Protein AF-A0A7S2MDX5-F1 (afdb_monomer)

Radius of gyration: 14.78 Å; Cα contacts (8 Å, |Δi|>4): 196; chains: 1; bounding box: 36×31×39 Å

Organism: NCBI:txid327968

Sequence (132 aa):
PPAYTVDDSRHPRSLWRHDVVYESGLRLHVRPADPDDDVRIRHFAKKLEDAGDPASMDKLMRIDFTSGFHLIALDTAKDEFVGAAHFHHGSDSFSLNVLGDPEYRGLGIGDFLTQQVMRAADKEVVHMVKSG

Mean predicted aligned error: 6.06 Å

InterPro domains:
  IPR016181 Acyl-CoA N-acyltransferase [SSF55729] (25-123)

Structure (mmCIF, N/CA/C/O backbone):
data_AF-A0A7S2MDX5-F1
#
_entry.id   AF-A0A7S2MDX5-F1
#
loop_
_atom_site.group_PDB
_atom_site.id
_atom_site.type_symbol
_atom_site.label_atom_id
_atom_site.label_alt_id
_atom_site.label_comp_id
_atom_site.label_asym_id
_atom_site.label_entity_id
_atom_site.label_seq_id
_atom_site.pdbx_PDB_ins_code
_atom_site.Cartn_x
_atom_site.Cartn_y
_atom_site.Cartn_z
_atom_site.occupancy
_atom_site.B_iso_or_equiv
_atom_site.auth_seq_id
_atom_site.auth_comp_id
_atom_site.auth_asym_id
_atom_site.auth_atom_id
_atom_site.pdbx_PDB_model_num
ATOM 1 N N . PRO A 1 1 ? 2.163 -14.600 15.289 1.00 52.12 1 PRO A N 1
ATOM 2 C CA . PRO A 1 1 ? 1.441 -14.659 13.993 1.00 52.12 1 PRO A CA 1
ATOM 3 C C . PRO A 1 1 ? 0.856 -13.282 13.657 1.00 52.12 1 PRO A C 1
ATOM 5 O O . PRO A 1 1 ? 0.458 -12.591 14.594 1.00 52.12 1 PRO A O 1
ATOM 8 N N . PRO A 1 2 ? 0.838 -12.857 12.383 1.00 59.59 2 PRO A N 1
ATOM 9 C CA . PRO A 1 2 ? 0.135 -11.634 12.012 1.00 59.59 2 PRO A CA 1
ATOM 10 C C . PRO A 1 2 ? -1.360 -11.769 12.339 1.00 59.59 2 PRO A C 1
ATOM 12 O O . PRO A 1 2 ? -1.957 -12.812 12.084 1.00 59.59 2 PRO A O 1
ATOM 15 N N . ALA A 1 3 ? -1.945 -10.728 12.935 1.00 83.88 3 ALA A N 1
ATOM 16 C CA . ALA A 1 3 ? -3.329 -10.693 13.428 1.00 83.88 3 ALA A CA 1
ATOM 17 C C . ALA A 1 3 ? -4.353 -10.365 12.320 1.00 83.88 3 ALA A C 1
ATOM 19 O O . ALA A 1 3 ? -5.302 -9.607 12.533 1.00 83.88 3 ALA A O 1
ATOM 20 N N . TYR A 1 4 ? -4.112 -10.872 11.110 1.00 93.38 4 TYR A N 1
ATOM 21 C CA . TYR A 1 4 ? -4.967 -10.650 9.951 1.00 93.38 4 TYR A CA 1
ATOM 22 C C . TYR A 1 4 ? -5.089 -11.906 9.093 1.00 93.38 4 TYR A C 1
ATOM 24 O O . TYR A 1 4 ? -4.240 -12.797 9.109 1.00 93.38 4 TYR A O 1
ATOM 32 N N . THR A 1 5 ? -6.150 -11.931 8.297 1.00 94.62 5 THR A N 1
ATOM 33 C CA . THR A 1 5 ? -6.378 -12.899 7.224 1.00 94.62 5 THR A CA 1
ATOM 34 C C . THR A 1 5 ? -6.379 -12.179 5.881 1.00 94.62 5 THR A C 1
ATOM 36 O O . THR A 1 5 ? -6.626 -10.974 5.818 1.00 94.62 5 THR A O 1
ATOM 39 N N . VAL A 1 6 ? -6.065 -12.911 4.816 1.00 93.56 6 VAL A N 1
ATOM 40 C CA . VAL A 1 6 ? -6.118 -12.406 3.441 1.00 93.56 6 VAL A CA 1
ATOM 41 C C . VAL A 1 6 ? -7.322 -13.050 2.755 1.00 93.56 6 VAL A C 1
ATOM 43 O O . VAL A 1 6 ? -7.382 -14.276 2.658 1.00 93.56 6 VAL A O 1
ATOM 46 N N . ASP A 1 7 ? -8.284 -12.235 2.322 1.00 92.31 7 ASP A N 1
ATOM 47 C CA . ASP A 1 7 ? -9.516 -12.652 1.644 1.00 92.31 7 ASP A CA 1
ATOM 48 C C . ASP A 1 7 ? -9.509 -12.202 0.178 1.00 92.31 7 ASP A C 1
ATOM 50 O O . ASP A 1 7 ? -10.105 -11.202 -0.210 1.00 92.31 7 ASP A O 1
ATOM 54 N N . ASP A 1 8 ? -8.861 -12.986 -0.677 1.00 90.31 8 ASP A N 1
ATOM 55 C CA . ASP A 1 8 ? -8.769 -12.669 -2.105 1.00 90.31 8 ASP A CA 1
ATOM 56 C C . ASP A 1 8 ? -9.991 -13.152 -2.907 1.00 90.31 8 ASP A C 1
ATOM 58 O O . ASP A 1 8 ? -9.946 -13.216 -4.139 1.00 90.31 8 ASP A O 1
ATOM 62 N N . SER A 1 9 ? -11.112 -13.485 -2.251 1.00 88.12 9 SER A N 1
ATOM 63 C CA . SER A 1 9 ? -12.318 -13.993 -2.925 1.00 88.12 9 SER A CA 1
ATOM 64 C C . SER A 1 9 ? -12.886 -13.011 -3.959 1.00 88.12 9 SER A C 1
ATOM 66 O O . SER A 1 9 ? -13.444 -13.433 -4.975 1.00 88.12 9 SER A O 1
ATOM 68 N N . ARG A 1 10 ? -12.680 -11.701 -3.757 1.00 81.94 10 ARG A N 1
ATOM 69 C CA . ARG A 1 10 ? -13.052 -10.637 -4.708 1.00 81.94 10 ARG A CA 1
ATOM 70 C C . ARG A 1 10 ? -12.070 -10.486 -5.870 1.00 81.94 10 ARG A C 1
ATOM 72 O O . ARG A 1 10 ? -12.411 -9.895 -6.898 1.00 81.94 10 ARG A O 1
ATOM 79 N N . HIS A 1 11 ? -10.860 -11.022 -5.732 1.00 83.06 11 HIS A N 1
ATOM 80 C CA . HIS A 1 11 ? -9.765 -10.870 -6.685 1.00 83.06 11 HIS A CA 1
ATOM 81 C C . HIS A 1 11 ? -9.054 -12.200 -6.990 1.00 83.06 11 HIS A C 1
ATOM 83 O O . HIS A 1 11 ? -7.826 -12.235 -7.025 1.00 83.06 11 HIS A O 1
ATOM 89 N N . PRO A 1 12 ? -9.781 -13.284 -7.334 1.00 76.12 12 PRO A N 1
ATOM 90 C CA . PRO A 1 12 ? -9.244 -14.652 -7.345 1.00 76.12 12 PRO A CA 1
ATOM 91 C C . PRO A 1 12 ? -8.150 -14.906 -8.394 1.00 76.12 12 PR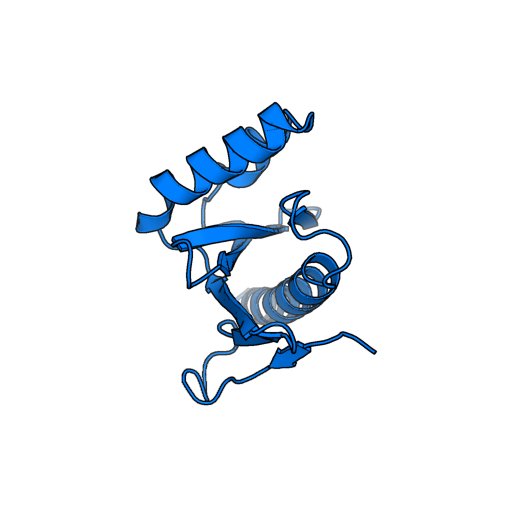O A C 1
ATOM 93 O O . PRO A 1 12 ? -7.558 -15.980 -8.435 1.00 76.12 12 PRO A O 1
ATOM 96 N N . ARG A 1 13 ? -7.904 -13.944 -9.289 1.00 73.88 13 ARG A N 1
ATOM 97 C CA . ARG A 1 13 ? -6.860 -14.004 -10.324 1.00 73.88 13 ARG A CA 1
ATOM 98 C C . ARG A 1 13 ? -5.908 -12.814 -10.280 1.00 73.88 13 ARG A C 1
ATOM 100 O O . ARG A 1 13 ? -5.017 -12.724 -11.122 1.00 73.88 13 ARG A O 1
ATOM 107 N N . SER A 1 14 ? -6.115 -11.875 -9.358 1.00 75.62 14 SER A N 1
ATOM 108 C CA . SER A 1 14 ? -5.209 -10.744 -9.230 1.00 75.62 14 SER A CA 1
ATOM 109 C C . SER A 1 14 ? -3.963 -11.202 -8.499 1.00 75.62 14 SER A C 1
ATOM 111 O O . SER A 1 14 ? -4.038 -11.729 -7.398 1.00 75.62 14 SER A O 1
ATOM 113 N N . LEU A 1 15 ? -2.802 -10.966 -9.098 1.00 75.19 15 LEU A N 1
ATOM 114 C CA . LEU A 1 15 ? -1.524 -11.237 -8.439 1.00 75.19 15 LEU A CA 1
ATOM 115 C C . LEU A 1 15 ? -1.084 -10.091 -7.508 1.00 75.19 15 LEU A C 1
ATOM 117 O O . LEU A 1 15 ? -0.014 -10.191 -6.920 1.00 75.19 15 LEU A O 1
ATOM 121 N N . TRP A 1 16 ? -1.869 -9.008 -7.445 1.00 79.94 16 TRP A N 1
ATOM 122 C CA . TRP A 1 16 ? -1.456 -7.706 -6.907 1.00 79.94 16 TRP A CA 1
ATOM 123 C C . TRP A 1 16 ? -2.518 -7.071 -6.006 1.00 79.94 16 TRP A C 1
ATOM 125 O O . TRP A 1 16 ? -2.275 -6.013 -5.432 1.00 79.94 16 TRP A O 1
ATOM 135 N N . ARG A 1 17 ? -3.727 -7.651 -5.956 1.00 91.44 17 ARG A N 1
ATOM 136 C CA . ARG A 1 17 ? -4.857 -7.093 -5.207 1.00 91.44 17 ARG A CA 1
ATOM 137 C C . ARG A 1 17 ? -5.230 -8.039 -4.090 1.00 91.44 17 ARG A C 1
ATOM 139 O O . ARG A 1 17 ? -5.516 -9.196 -4.385 1.00 91.44 17 ARG A O 1
ATOM 146 N N . HIS A 1 18 ? -5.253 -7.516 -2.872 1.00 94.06 18 HIS A N 1
ATOM 147 C CA . HIS A 1 18 ? -5.535 -8.288 -1.675 1.00 94.06 18 HIS A CA 1
ATOM 148 C C . HIS A 1 18 ? -6.468 -7.540 -0.743 1.00 94.06 18 HIS A C 1
ATOM 150 O O . HIS A 1 18 ? -6.306 -6.336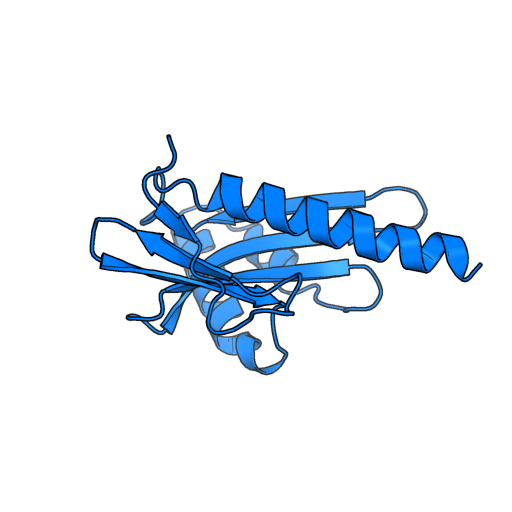 -0.545 1.00 94.06 18 HIS A O 1
ATOM 156 N N . ASP A 1 19 ? -7.383 -8.266 -0.113 1.00 95.69 19 ASP A N 1
ATOM 157 C CA . ASP A 1 19 ? -8.142 -7.735 1.011 1.00 95.69 19 ASP A CA 1
ATOM 158 C C . ASP A 1 19 ? -7.583 -8.296 2.312 1.00 95.69 19 ASP A C 1
ATOM 160 O O . ASP A 1 19 ? -7.592 -9.502 2.548 1.00 95.69 19 ASP A O 1
ATOM 164 N N . VAL A 1 20 ? -7.078 -7.412 3.163 1.00 95.88 20 VAL A N 1
ATOM 165 C CA . VAL A 1 20 ? -6.501 -7.764 4.458 1.00 95.88 20 VAL A CA 1
ATOM 166 C C . VAL A 1 20 ? -7.528 -7.457 5.538 1.00 95.88 20 VAL A C 1
ATOM 168 O O . VAL A 1 20 ? -7.924 -6.305 5.725 1.00 95.88 20 VAL A O 1
ATOM 171 N N . VAL A 1 21 ? -7.967 -8.493 6.247 1.00 96.31 21 VAL A N 1
ATOM 172 C CA . VAL A 1 21 ? -9.017 -8.409 7.265 1.00 96.31 21 VAL A CA 1
ATOM 173 C C . VAL A 1 21 ? -8.423 -8.710 8.633 1.00 96.31 21 VAL A C 1
ATOM 175 O O . VAL A 1 21 ? -7.945 -9.817 8.884 1.00 96.31 21 VAL A O 1
ATOM 178 N N . TYR A 1 22 ? -8.473 -7.723 9.521 1.00 94.88 22 TYR A N 1
ATOM 179 C CA . TYR A 1 22 ? -7.998 -7.822 10.898 1.00 94.88 22 TYR A CA 1
ATOM 180 C C . TYR A 1 22 ? -9.105 -8.294 11.841 1.00 94.88 22 TYR A C 1
ATOM 182 O O . TYR A 1 22 ? -10.283 -8.010 11.622 1.00 94.88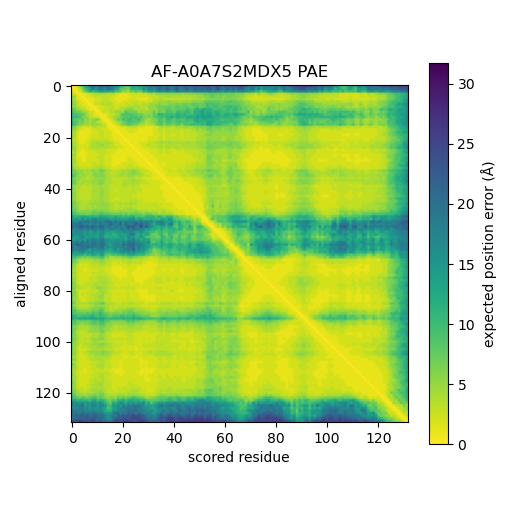 22 TYR A O 1
ATOM 190 N N . GLU A 1 23 ? -8.726 -8.934 12.950 1.00 93.00 23 GLU A N 1
ATOM 191 C CA . GLU A 1 23 ? -9.674 -9.355 13.999 1.00 93.00 23 GLU A CA 1
ATOM 192 C C . GLU A 1 23 ? -10.448 -8.179 14.617 1.00 93.00 23 GLU A C 1
ATOM 194 O O . GLU A 1 23 ? -11.590 -8.337 15.040 1.00 93.00 23 GLU A O 1
ATOM 199 N N . SER A 1 24 ? -9.860 -6.978 14.613 1.00 92.19 24 SER A N 1
ATOM 200 C CA . SER A 1 24 ? -10.506 -5.738 15.064 1.00 92.19 24 SER A CA 1
ATOM 201 C C . SER A 1 24 ? -11.653 -5.268 14.161 1.00 92.19 24 SER A C 1
ATOM 203 O O . SER A 1 24 ? -12.347 -4.314 14.505 1.00 92.19 24 SER A O 1
ATOM 205 N N . GLY A 1 25 ? -11.834 -5.890 12.994 1.00 93.38 25 GLY A N 1
ATOM 206 C CA . GLY A 1 25 ? -12.772 -5.457 11.962 1.00 93.38 25 GLY A CA 1
ATOM 207 C C . GLY A 1 25 ? -12.188 -4.453 10.965 1.00 93.38 25 GLY A C 1
ATOM 208 O O . GLY A 1 25 ? -12.857 -4.146 9.979 1.00 93.38 25 GLY A O 1
ATOM 209 N N . LEU A 1 26 ? -10.948 -3.979 11.163 1.00 95.25 26 LEU A N 1
ATOM 210 C CA . LEU A 1 26 ? -10.238 -3.179 10.160 1.00 95.25 26 LEU A CA 1
ATOM 211 C C . LEU A 1 26 ? -10.093 -3.980 8.858 1.00 95.25 26 LEU A C 1
ATOM 213 O O . LEU A 1 26 ? -9.708 -5.153 8.870 1.00 95.25 26 LEU A O 1
ATOM 217 N N . ARG A 1 27 ? -10.378 -3.325 7.729 1.00 96.88 27 ARG A N 1
ATOM 218 C CA . ARG A 1 27 ? -10.255 -3.902 6.389 1.00 96.88 27 ARG A CA 1
ATOM 219 C C . ARG A 1 27 ? -9.417 -3.007 5.501 1.00 96.88 27 ARG A C 1
ATOM 221 O O . ARG A 1 27 ? -9.813 -1.874 5.214 1.00 96.88 27 ARG A O 1
ATOM 228 N N . LEU A 1 28 ? -8.299 -3.550 5.036 1.00 97.12 28 LEU A N 1
ATOM 229 C CA . LEU A 1 28 ? -7.429 -2.877 4.088 1.00 97.12 28 LEU A CA 1
ATOM 230 C C . LEU A 1 28 ? -7.578 -3.493 2.708 1.00 97.12 28 LEU A C 1
ATOM 232 O O . LEU A 1 28 ? -7.582 -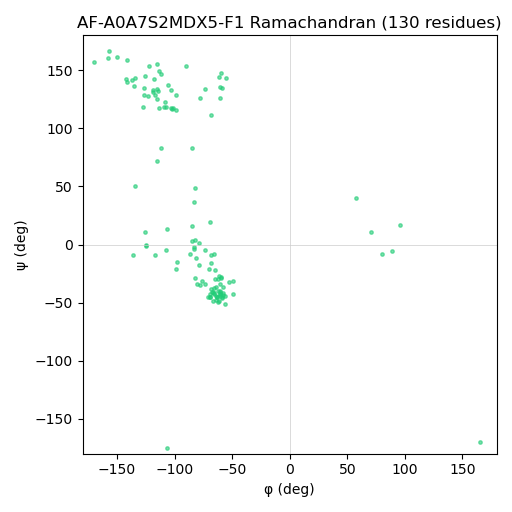4.712 2.567 1.00 97.12 28 LEU A O 1
ATOM 236 N N . HIS A 1 29 ? -7.642 -2.646 1.693 1.00 96.56 29 HIS A N 1
ATOM 237 C CA . HIS A 1 29 ? -7.507 -3.061 0.309 1.00 96.56 29 HIS A CA 1
ATOM 238 C C . HIS A 1 29 ? -6.097 -2.719 -0.162 1.00 96.56 29 HIS A C 1
ATOM 240 O O . HIS A 1 29 ? -5.722 -1.547 -0.213 1.00 96.56 29 HIS A O 1
ATOM 246 N N . VAL A 1 30 ? -5.318 -3.736 -0.511 1.00 95.75 30 VAL A N 1
ATOM 247 C CA . VAL A 1 30 ? -3.988 -3.575 -1.097 1.00 95.75 30 VAL A CA 1
ATOM 248 C C . VAL A 1 30 ? -4.091 -3.723 -2.604 1.00 95.75 30 VAL A C 1
ATOM 250 O O . VAL A 1 30 ? -4.671 -4.695 -3.077 1.00 95.75 30 VAL A O 1
ATOM 253 N N . ARG A 1 31 ? -3.556 -2.767 -3.366 1.00 94.06 31 ARG A N 1
ATOM 254 C CA . ARG A 1 31 ? -3.588 -2.781 -4.839 1.00 94.06 31 ARG A CA 1
ATOM 255 C C . ARG A 1 31 ? -2.476 -1.929 -5.448 1.00 94.06 31 ARG A C 1
ATOM 257 O O . ARG A 1 31 ? -1.914 -1.099 -4.738 1.00 94.06 31 ARG A O 1
ATOM 264 N N . PRO A 1 32 ? -2.202 -2.054 -6.758 1.00 90.75 32 PRO A N 1
ATOM 265 C CA . PRO A 1 32 ? -1.434 -1.043 -7.471 1.00 90.75 32 PRO A CA 1
ATOM 266 C C . PRO A 1 32 ? -2.058 0.349 -7.321 1.00 90.75 32 PRO A C 1
ATOM 268 O O . PRO A 1 32 ? -3.291 0.472 -7.307 1.00 90.75 32 PRO A O 1
ATOM 271 N N . ALA A 1 33 ? -1.213 1.373 -7.211 1.00 88.69 33 ALA A N 1
ATOM 272 C CA . ALA A 1 33 ? -1.649 2.762 -7.308 1.00 88.69 33 ALA A CA 1
ATOM 273 C C . ALA A 1 33 ? -2.255 3.036 -8.693 1.00 88.69 33 ALA A C 1
ATOM 275 O O . ALA A 1 33 ? -1.798 2.494 -9.701 1.00 88.69 33 ALA A O 1
ATOM 276 N N . ASP A 1 34 ? -3.279 3.876 -8.723 1.00 86.06 34 ASP A N 1
ATOM 277 C CA . ASP A 1 34 ? -4.009 4.298 -9.915 1.00 86.06 34 ASP A CA 1
ATOM 278 C C . ASP A 1 34 ? -3.764 5.801 -10.164 1.00 86.06 34 ASP A C 1
ATOM 280 O O . ASP A 1 34 ? -3.557 6.533 -9.193 1.00 86.06 34 ASP A O 1
ATOM 284 N N . PRO A 1 35 ? -3.772 6.299 -11.417 1.00 82.06 35 PRO A N 1
ATOM 285 C CA . PRO A 1 35 ? -3.717 7.738 -11.692 1.00 82.06 35 PRO A CA 1
ATOM 286 C C . PRO A 1 35 ? -4.718 8.587 -10.888 1.00 82.06 35 PRO A C 1
ATOM 288 O O . PRO A 1 35 ? -4.398 9.719 -10.522 1.00 82.06 35 PRO A O 1
ATOM 291 N N . ASP A 1 36 ? -5.886 8.037 -10.548 1.00 87.12 36 ASP A N 1
ATOM 292 C CA . ASP A 1 36 ? -6.918 8.716 -9.755 1.00 87.12 36 ASP A CA 1
ATOM 293 C C . ASP A 1 36 ? -6.564 8.834 -8.254 1.00 87.12 36 ASP A C 1
ATOM 295 O O . ASP A 1 36 ? -7.277 9.479 -7.479 1.00 87.12 36 ASP A O 1
ATOM 299 N N . ASP A 1 37 ? -5.449 8.243 -7.811 1.00 88.62 37 ASP A N 1
ATOM 300 C CA . ASP A 1 37 ? -5.003 8.286 -6.417 1.00 88.62 37 ASP A CA 1
ATOM 301 C C . ASP A 1 37 ? -4.221 9.546 -6.041 1.00 88.62 37 ASP A C 1
ATOM 303 O O . ASP A 1 37 ? -3.899 9.703 -4.864 1.00 88.62 37 ASP A O 1
ATOM 307 N N . ASP A 1 38 ? -3.932 10.463 -6.972 1.00 85.06 38 ASP A N 1
ATOM 308 C CA . ASP A 1 38 ? -3.077 11.641 -6.722 1.00 85.06 38 ASP A CA 1
ATOM 309 C C . ASP A 1 38 ? -3.492 12.415 -5.456 1.00 85.06 38 ASP A C 1
ATOM 311 O O . ASP A 1 38 ? -2.661 12.745 -4.607 1.00 85.06 38 ASP A O 1
ATOM 315 N N . VAL A 1 39 ? -4.799 12.614 -5.252 1.00 88.56 39 VAL A N 1
ATOM 316 C CA . VAL A 1 39 ? -5.330 13.284 -4.053 1.00 88.56 39 VAL A CA 1
ATOM 317 C C . VAL A 1 39 ? -5.034 12.486 -2.776 1.00 88.56 39 VAL A C 1
ATOM 319 O O . VAL A 1 39 ? -4.599 13.063 -1.775 1.00 88.56 39 VAL A O 1
ATOM 322 N N . ARG A 1 40 ? -5.225 11.160 -2.799 1.00 90.38 40 ARG A N 1
ATOM 323 C CA . ARG A 1 40 ? -4.955 10.279 -1.649 1.00 90.38 40 ARG A CA 1
ATOM 324 C C . ARG A 1 40 ? -3.460 10.192 -1.349 1.00 90.38 40 ARG A C 1
ATOM 326 O O . ARG A 1 40 ? -3.079 10.222 -0.181 1.00 90.38 40 ARG A O 1
ATOM 333 N N . ILE A 1 41 ? -2.618 10.154 -2.383 1.00 88.00 41 ILE A N 1
ATOM 334 C CA . ILE A 1 41 ? -1.155 10.150 -2.262 1.00 88.00 41 ILE A CA 1
ATOM 335 C C . ILE A 1 41 ? -0.676 11.434 -1.593 1.00 88.00 41 ILE A C 1
ATOM 337 O O . ILE A 1 41 ? 0.071 11.366 -0.620 1.00 88.00 41 ILE A O 1
ATOM 341 N N . ARG A 1 42 ? -1.135 12.602 -2.060 1.00 86.88 42 ARG A N 1
ATOM 342 C CA . ARG A 1 42 ? -0.774 13.896 -1.454 1.00 86.88 42 ARG A CA 1
ATOM 343 C C . ARG A 1 42 ? -1.213 13.979 0.001 1.00 86.88 42 ARG A C 1
ATOM 345 O O . ARG A 1 42 ? -0.448 14.446 0.842 1.00 86.88 42 ARG A O 1
ATOM 352 N N . HIS A 1 43 ? -2.420 13.505 0.309 1.00 89.88 43 HIS A N 1
ATOM 353 C CA . HIS A 1 43 ? -2.911 13.482 1.683 1.00 89.88 43 HIS A CA 1
ATOM 354 C C . HIS A 1 43 ? -2.054 12.577 2.579 1.00 89.88 43 HIS A C 1
ATOM 356 O O . HIS A 1 43 ? -1.648 12.987 3.665 1.00 89.88 43 HIS A O 1
ATOM 362 N N . PHE A 1 44 ? -1.713 11.380 2.102 1.00 90.56 44 PHE A N 1
ATOM 363 C CA . PHE A 1 44 ? -0.846 10.447 2.818 1.00 90.56 44 PHE A CA 1
ATOM 364 C C . PHE A 1 44 ? 0.570 10.998 3.019 1.00 90.56 44 PHE A C 1
ATOM 366 O O . PHE A 1 44 ? 1.090 10.962 4.130 1.00 90.56 44 PHE A O 1
ATOM 373 N N . ALA A 1 45 ? 1.170 11.579 1.978 1.00 87.38 45 ALA A N 1
ATOM 374 C CA . ALA A 1 45 ? 2.481 12.216 2.062 1.00 87.38 45 ALA A CA 1
ATOM 375 C C . ALA A 1 45 ? 2.494 13.340 3.107 1.00 87.38 45 ALA A C 1
ATOM 377 O O . ALA A 1 45 ? 3.407 13.397 3.930 1.00 87.38 45 ALA A O 1
ATOM 378 N N . LYS A 1 46 ? 1.444 14.172 3.133 1.00 87.62 46 LYS A N 1
ATOM 379 C CA . LYS A 1 46 ? 1.282 15.214 4.148 1.00 87.62 46 LYS A CA 1
ATOM 380 C C . LYS A 1 46 ? 1.196 14.637 5.565 1.00 87.62 46 LYS A C 1
ATOM 382 O O . LYS A 1 46 ? 1.854 15.158 6.458 1.00 87.62 46 LYS A O 1
ATOM 387 N N . LYS A 1 47 ? 0.432 13.559 5.780 1.00 87.50 47 LYS A N 1
ATOM 388 C CA . LYS A 1 47 ? 0.367 12.890 7.095 1.00 87.50 47 LYS A CA 1
ATOM 389 C C . LYS A 1 47 ? 1.744 12.413 7.562 1.00 87.50 47 LYS A C 1
ATOM 391 O O . LYS A 1 47 ? 2.081 12.571 8.732 1.00 87.50 47 LYS A O 1
ATOM 396 N N . LEU A 1 48 ? 2.543 11.842 6.659 1.00 87.19 48 LEU A N 1
ATOM 397 C CA . LEU A 1 48 ? 3.901 11.387 6.976 1.00 87.19 48 LEU A CA 1
ATOM 398 C C . LEU A 1 48 ? 4.839 12.556 7.301 1.00 87.19 48 LEU A C 1
ATOM 400 O O . LEU A 1 48 ? 5.607 12.472 8.258 1.00 87.19 48 LEU A O 1
ATOM 404 N N . GLU A 1 49 ? 4.746 13.654 6.552 1.00 86.38 49 GLU A N 1
ATOM 405 C CA . GLU A 1 49 ? 5.500 14.880 6.821 1.00 86.38 49 GLU A CA 1
ATOM 406 C C . GLU A 1 49 ? 5.145 15.473 8.191 1.00 86.38 49 GLU A C 1
ATOM 408 O O . GLU A 1 49 ? 6.042 15.730 8.995 1.00 86.38 49 GLU A O 1
ATOM 413 N N . ASP A 1 50 ? 3.849 15.602 8.496 1.00 86.12 50 ASP A N 1
ATOM 414 C CA . ASP A 1 50 ? 3.356 16.091 9.790 1.00 86.12 50 ASP A CA 1
ATOM 415 C C . ASP A 1 50 ? 3.800 15.170 10.952 1.00 86.12 50 ASP A C 1
ATOM 417 O O . ASP A 1 50 ? 3.989 15.626 12.081 1.00 86.12 50 ASP A O 1
ATOM 421 N N . ALA A 1 51 ? 4.033 13.881 10.673 1.00 83.75 51 ALA A N 1
ATOM 422 C CA . ALA A 1 51 ? 4.585 12.904 11.612 1.00 83.75 51 ALA A CA 1
ATOM 423 C C . ALA A 1 51 ? 6.128 12.892 11.698 1.00 83.75 51 ALA A C 1
ATOM 425 O O . ALA A 1 51 ? 6.693 12.076 12.436 1.00 83.75 51 ALA A O 1
ATOM 426 N N . GLY A 1 52 ? 6.812 13.783 10.975 1.00 81.44 52 GLY A N 1
ATOM 427 C CA . GLY A 1 52 ? 8.264 13.954 11.021 1.00 81.44 52 GLY A CA 1
ATOM 428 C C . GLY A 1 52 ? 9.058 13.204 9.946 1.00 81.44 52 GLY A C 1
ATOM 429 O O . GLY A 1 52 ? 10.272 13.074 10.104 1.00 81.44 52 GLY A O 1
ATOM 430 N N . ASP A 1 53 ? 8.427 12.734 8.863 1.00 73.56 53 ASP A N 1
ATOM 431 C CA . ASP A 1 53 ? 9.107 12.143 7.693 1.00 73.56 53 ASP A CA 1
ATOM 432 C C . ASP A 1 53 ? 8.908 12.982 6.406 1.00 73.56 53 ASP A C 1
ATOM 434 O O . ASP A 1 53 ? 8.180 12.584 5.485 1.00 73.56 53 ASP A O 1
ATOM 438 N N . PRO A 1 54 ? 9.559 14.159 6.309 1.00 62.53 54 PRO A N 1
ATOM 439 C CA . PRO A 1 54 ? 9.369 15.109 5.208 1.00 62.53 54 PRO A CA 1
ATOM 440 C C . PRO A 1 54 ? 9.905 14.612 3.854 1.00 62.53 54 PRO A C 1
ATOM 442 O O . PRO A 1 54 ? 9.540 15.144 2.809 1.00 62.53 54 PRO A O 1
ATOM 445 N N . ALA A 1 55 ? 10.748 13.572 3.830 1.00 61.09 55 ALA A N 1
ATOM 446 C CA . ALA A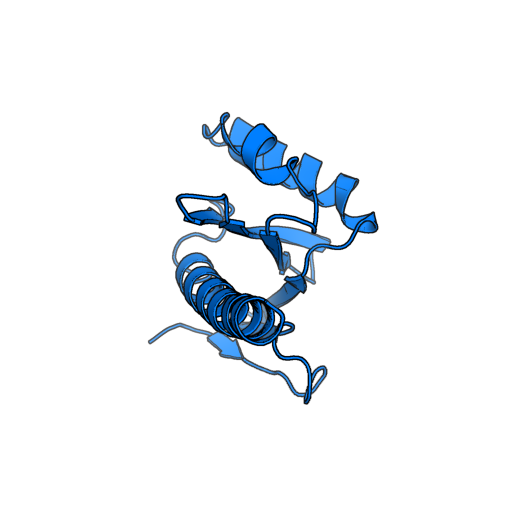 1 55 ? 11.316 13.024 2.593 1.00 61.09 55 ALA A CA 1
ATOM 447 C C . ALA A 1 55 ? 10.339 12.110 1.820 1.00 61.09 55 ALA A C 1
ATOM 449 O O . ALA A 1 55 ? 10.705 11.543 0.787 1.00 61.09 55 ALA A O 1
ATOM 450 N N . SER A 1 56 ? 9.112 11.933 2.321 1.00 63.97 56 SER A N 1
ATOM 451 C CA . SER A 1 56 ? 8.132 10.975 1.797 1.00 63.97 56 SER A CA 1
ATOM 452 C C . SER A 1 56 ? 7.448 11.431 0.506 1.00 63.97 56 SER A C 1
ATOM 454 O O . SER A 1 56 ? 7.126 10.595 -0.338 1.00 63.97 56 SER A O 1
ATOM 456 N N . MET A 1 57 ? 7.260 12.740 0.306 1.00 64.06 57 MET A N 1
ATOM 457 C CA . MET A 1 57 ? 6.513 13.263 -0.847 1.00 64.06 57 MET A CA 1
ATOM 458 C C . MET A 1 57 ? 7.262 13.056 -2.170 1.00 64.06 57 MET A C 1
ATOM 460 O O . MET A 1 57 ? 6.696 12.525 -3.123 1.00 64.06 57 MET A O 1
ATOM 464 N N . ASP A 1 58 ? 8.561 13.356 -2.203 1.00 65.88 58 ASP A N 1
ATOM 465 C CA . ASP A 1 58 ? 9.412 13.124 -3.379 1.00 65.88 58 ASP A CA 1
ATOM 466 C C . ASP A 1 58 ? 9.514 11.640 -3.758 1.00 65.88 58 ASP A C 1
ATOM 468 O O . ASP A 1 58 ? 9.693 11.308 -4.929 1.00 65.88 58 ASP A O 1
ATOM 472 N N . LYS A 1 59 ? 9.403 10.736 -2.778 1.00 65.50 59 LYS A N 1
ATOM 473 C CA . LYS A 1 59 ? 9.455 9.286 -3.007 1.00 65.50 59 LYS A CA 1
ATOM 474 C C . LYS A 1 59 ? 8.142 8.737 -3.557 1.00 65.50 59 LYS A C 1
ATOM 476 O O . LYS A 1 59 ? 8.185 7.817 -4.362 1.00 65.50 59 LYS A O 1
ATOM 481 N N . LEU A 1 60 ? 7.009 9.296 -3.131 1.00 68.38 60 LEU A N 1
ATOM 482 C CA . LEU A 1 60 ? 5.669 8.866 -3.542 1.00 68.38 60 LEU A CA 1
ATOM 483 C C . LEU A 1 60 ? 5.234 9.454 -4.894 1.00 68.38 60 LEU A C 1
ATOM 485 O O . LEU A 1 60 ? 4.457 8.831 -5.607 1.00 68.38 60 LEU A O 1
ATOM 489 N N . MET A 1 61 ? 5.728 10.642 -5.257 1.00 66.81 61 MET A N 1
ATOM 490 C CA . MET A 1 61 ? 5.293 11.365 -6.462 1.00 66.81 61 MET A CA 1
ATOM 491 C C . MET A 1 61 ? 6.046 10.978 -7.748 1.00 66.81 61 MET A C 1
ATOM 493 O O . MET A 1 61 ? 5.650 11.404 -8.831 1.00 66.81 61 MET A O 1
ATOM 497 N N . ARG A 1 62 ? 7.116 10.173 -7.675 1.00 63.12 62 ARG A N 1
ATOM 498 C CA . ARG A 1 62 ? 7.899 9.719 -8.848 1.00 63.12 62 ARG A CA 1
ATOM 499 C C . ARG A 1 62 ? 7.263 8.516 -9.548 1.00 63.12 62 ARG A C 1
ATOM 501 O O . ARG A 1 62 ? 7.922 7.517 -9.808 1.00 63.12 62 ARG A O 1
ATOM 508 N N . ILE A 1 63 ? 5.967 8.598 -9.828 1.00 58.56 63 ILE A N 1
ATOM 509 C CA . ILE A 1 63 ? 5.253 7.547 -10.552 1.00 58.56 63 ILE A C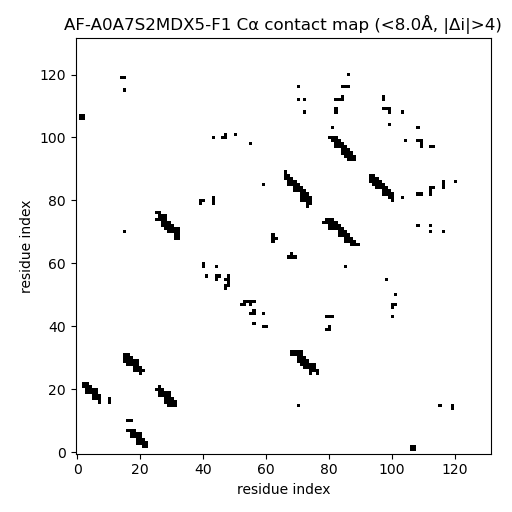A 1
ATOM 510 C C . ILE A 1 63 ? 5.426 7.781 -12.053 1.00 58.56 63 ILE A C 1
ATOM 512 O O . ILE A 1 63 ? 4.560 8.359 -12.704 1.00 58.56 63 ILE A O 1
ATOM 516 N N . ASP A 1 64 ? 6.543 7.323 -12.613 1.00 60.22 64 ASP A N 1
ATOM 517 C CA . ASP A 1 64 ? 6.518 6.852 -13.992 1.00 60.22 64 ASP A CA 1
ATOM 518 C C . ASP A 1 64 ? 6.420 5.329 -13.920 1.00 60.22 64 ASP A C 1
ATOM 520 O O . ASP A 1 64 ? 7.279 4.652 -13.370 1.00 60.22 64 ASP A O 1
ATOM 524 N N . PHE A 1 65 ? 5.327 4.742 -14.400 1.00 62.09 65 PHE A N 1
ATOM 525 C CA . PHE A 1 65 ? 5.168 3.281 -14.430 1.00 62.09 65 PHE A CA 1
ATOM 526 C C . PHE A 1 65 ? 6.122 2.609 -15.445 1.00 62.09 65 PHE A C 1
ATOM 528 O O . PHE A 1 65 ? 5.860 1.508 -15.920 1.00 62.09 65 PHE A O 1
ATOM 535 N N . THR A 1 66 ? 7.191 3.302 -15.853 1.00 67.06 66 THR A N 1
ATOM 536 C CA . THR A 1 66 ? 8.200 2.843 -16.808 1.00 67.06 66 THR A CA 1
ATOM 537 C C . THR A 1 66 ? 9.457 2.312 -16.131 1.00 67.06 66 THR A C 1
ATOM 539 O O . THR A 1 66 ? 10.189 1.547 -16.754 1.00 67.06 66 THR A O 1
ATOM 542 N N . SER A 1 67 ? 9.705 2.690 -14.875 1.00 74.69 67 SER A N 1
ATOM 543 C CA . SER A 1 67 ? 10.881 2.284 -14.096 1.00 74.69 67 SER A CA 1
ATOM 544 C C . SER A 1 67 ? 10.526 1.642 -12.749 1.00 74.69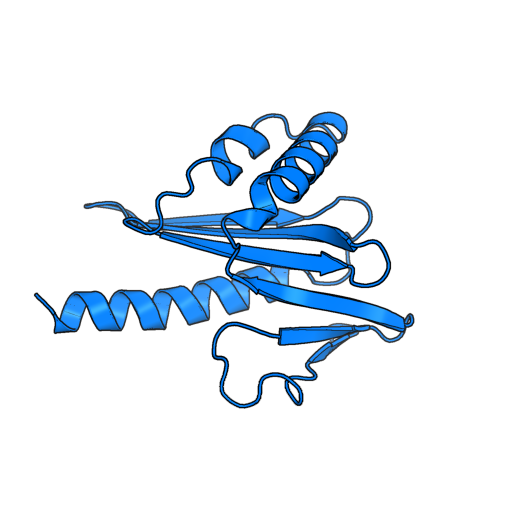 67 SER A C 1
ATOM 546 O O . SER A 1 67 ? 11.396 1.428 -11.904 1.00 74.69 67 SER A O 1
ATOM 548 N N . GLY A 1 68 ? 9.247 1.326 -12.522 1.00 82.31 68 GLY A N 1
ATOM 549 C CA . GLY A 1 68 ? 8.779 0.748 -11.270 1.00 82.31 68 GLY A CA 1
ATOM 550 C C . GLY A 1 68 ? 7.267 0.800 -11.082 1.00 82.31 68 GLY A C 1
ATOM 551 O O . GLY A 1 68 ? 6.505 1.152 -11.984 1.00 82.31 68 GLY A O 1
ATOM 552 N N . PHE A 1 69 ? 6.825 0.467 -9.870 1.00 84.75 69 PHE A N 1
ATOM 553 C CA . PHE A 1 69 ? 5.414 0.481 -9.493 1.00 84.75 69 PHE A CA 1
ATOM 554 C C . PHE A 1 69 ? 5.212 0.774 -8.005 1.00 84.75 69 PHE A C 1
ATOM 556 O O . PHE A 1 69 ? 6.095 0.591 -7.161 1.00 84.75 69 PHE A O 1
ATOM 563 N N . HIS A 1 70 ? 3.986 1.182 -7.683 1.00 88.19 70 HIS A N 1
ATOM 564 C CA . HIS A 1 70 ? 3.525 1.406 -6.320 1.00 88.19 70 HIS A CA 1
ATOM 565 C C . HIS A 1 70 ? 2.412 0.429 -5.959 1.00 88.19 70 HIS A C 1
ATOM 567 O O . HIS A 1 70 ? 1.452 0.279 -6.714 1.00 88.19 70 HIS A O 1
ATOM 573 N N . LEU A 1 71 ? 2.507 -0.179 -4.779 1.00 92.31 71 LEU A N 1
ATOM 574 C CA . LEU A 1 71 ? 1.384 -0.812 -4.095 1.00 92.31 71 LEU A CA 1
ATOM 575 C C . LEU A 1 71 ? 0.923 0.102 -2.963 1.00 92.31 71 LEU A C 1
ATOM 577 O O . LEU A 1 71 ? 1.740 0.569 -2.174 1.00 92.31 71 LEU A O 1
ATOM 581 N N . ILE A 1 72 ? -0.379 0.325 -2.857 1.00 94.75 72 ILE A N 1
ATOM 582 C CA . ILE A 1 72 ? -0.999 1.092 -1.775 1.00 94.75 72 ILE A CA 1
ATOM 583 C C . ILE A 1 72 ? -1.829 0.162 -0.900 1.00 94.75 72 ILE A C 1
ATOM 585 O O . ILE A 1 72 ? -2.393 -0.811 -1.397 1.00 94.75 72 ILE A O 1
ATOM 589 N N . ALA A 1 73 ? -1.893 0.453 0.396 1.00 96.88 73 ALA A N 1
ATOM 590 C CA . ALA A 1 73 ? -2.834 -0.130 1.341 1.00 96.88 73 ALA A CA 1
ATOM 591 C C . ALA A 1 73 ? -3.845 0.949 1.744 1.00 96.88 73 ALA A C 1
ATOM 593 O O . ALA A 1 73 ? -3.467 1.977 2.307 1.00 96.88 73 ALA A O 1
ATOM 594 N N . LEU A 1 74 ? -5.121 0.710 1.449 1.00 97.44 74 LEU A N 1
ATOM 595 C CA . LEU A 1 74 ? -6.236 1.628 1.678 1.00 97.44 74 LEU A CA 1
ATOM 596 C C . LEU A 1 74 ? -7.112 1.114 2.823 1.00 97.44 74 LEU A C 1
ATOM 598 O O . LEU A 1 74 ? -7.657 0.017 2.707 1.00 97.44 74 LEU A O 1
ATOM 602 N N . ASP A 1 75 ? -7.305 1.900 3.882 1.00 96.81 75 ASP A N 1
ATOM 603 C CA . ASP A 1 75 ? -8.391 1.661 4.837 1.00 96.81 75 ASP A CA 1
ATOM 604 C C . ASP A 1 75 ? -9.724 1.940 4.142 1.00 96.81 75 ASP A C 1
ATOM 606 O O . ASP A 1 75 ? -10.064 3.076 3.810 1.00 96.81 75 ASP A O 1
ATOM 610 N N . THR A 1 76 ? -10.484 0.872 3.921 1.00 95.12 76 THR A N 1
ATOM 611 C CA . THR A 1 76 ? -11.744 0.924 3.174 1.00 95.12 76 THR A CA 1
ATOM 612 C C . THR A 1 76 ? -12.866 1.650 3.910 1.00 95.12 76 THR A C 1
ATOM 614 O O . THR A 1 76 ? -13.807 2.101 3.262 1.00 95.12 76 THR A O 1
ATOM 617 N N . ALA A 1 77 ? -12.790 1.776 5.237 1.00 96.12 77 ALA A N 1
ATOM 618 C CA . ALA A 1 77 ? -13.799 2.484 6.020 1.00 96.12 77 ALA A CA 1
ATOM 619 C C . ALA A 1 77 ? -13.592 4.003 5.980 1.00 96.12 77 ALA A C 1
ATOM 621 O O . ALA A 1 77 ? -14.565 4.755 6.006 1.00 96.12 77 ALA A O 1
ATOM 622 N N . LYS A 1 78 ? -12.330 4.444 5.920 1.00 94.75 78 LYS A N 1
ATOM 623 C CA . LYS A 1 78 ? -11.954 5.867 5.908 1.00 94.75 78 LYS A CA 1
ATOM 624 C C . LYS A 1 78 ? -11.676 6.416 4.510 1.00 94.75 78 LYS A C 1
ATOM 626 O O . LYS A 1 78 ? -11.644 7.628 4.348 1.00 94.75 78 LYS A O 1
ATOM 631 N N . ASP A 1 79 ? -11.492 5.539 3.524 1.00 93.69 79 ASP A N 1
ATOM 632 C CA . ASP A 1 79 ? -11.026 5.888 2.177 1.00 93.69 79 ASP A CA 1
ATOM 633 C C . ASP A 1 79 ? -9.658 6.605 2.191 1.00 93.69 79 ASP A C 1
ATOM 635 O O . ASP A 1 79 ? -9.397 7.538 1.431 1.00 93.69 79 ASP A O 1
ATOM 639 N N . GLU A 1 80 ? -8.754 6.144 3.063 1.00 94.12 80 GLU A N 1
ATOM 640 C CA . GLU A 1 80 ? -7.429 6.738 3.273 1.00 94.12 80 GLU A CA 1
ATOM 641 C C . GLU A 1 80 ? -6.299 5.723 3.123 1.00 94.12 80 GLU A C 1
ATOM 643 O O . GLU A 1 80 ? -6.420 4.561 3.517 1.00 94.12 80 GLU A O 1
ATOM 648 N N . PHE A 1 81 ? -5.164 6.164 2.584 1.00 95.00 81 PHE A N 1
ATOM 649 C CA . PHE A 1 81 ? -3.971 5.329 2.553 1.00 95.00 81 PHE A CA 1
ATOM 650 C C . PHE A 1 81 ? -3.343 5.228 3.932 1.00 95.00 81 PHE A C 1
ATOM 652 O O . PHE A 1 81 ? -3.150 6.225 4.622 1.00 95.00 81 PHE A O 1
ATOM 659 N N . VAL A 1 82 ? -3.003 3.995 4.289 1.00 95.50 82 VAL A N 1
ATOM 660 C CA . VAL A 1 82 ? -2.373 3.637 5.563 1.00 95.50 82 VAL A CA 1
ATOM 661 C C . VAL A 1 82 ? -0.980 3.050 5.364 1.00 95.50 82 VAL A C 1
ATOM 663 O O . VAL A 1 82 ? -0.235 2.836 6.318 1.00 95.50 82 VAL A O 1
ATOM 666 N N . GLY A 1 83 ? -0.607 2.780 4.115 1.00 94.75 83 GLY A N 1
ATOM 667 C CA . GLY A 1 83 ? 0.724 2.339 3.750 1.00 94.75 83 GLY A CA 1
ATOM 668 C C . GLY A 1 83 ? 0.933 2.343 2.246 1.00 94.75 83 GLY A C 1
ATOM 669 O O . GLY A 1 83 ? -0.016 2.269 1.466 1.00 94.75 83 GLY A O 1
ATOM 670 N N . ALA A 1 84 ? 2.194 2.415 1.850 1.00 93.56 84 ALA A N 1
ATOM 671 C CA . ALA A 1 84 ? 2.618 2.331 0.467 1.00 93.56 84 ALA A CA 1
ATOM 672 C C . ALA A 1 84 ? 3.929 1.549 0.379 1.00 93.56 84 ALA A C 1
ATOM 674 O O . ALA A 1 84 ? 4.802 1.689 1.234 1.00 93.56 84 ALA A O 1
ATOM 675 N N . ALA A 1 85 ? 4.077 0.745 -0.664 1.00 92.19 85 ALA A N 1
ATOM 676 C CA . ALA A 1 85 ? 5.343 0.166 -1.070 1.00 92.19 85 ALA A CA 1
ATOM 677 C C . ALA A 1 85 ? 5.679 0.635 -2.478 1.00 92.19 85 ALA A C 1
ATOM 679 O O . ALA A 1 85 ? 4.843 0.582 -3.376 1.00 92.19 85 ALA A O 1
ATOM 680 N N . HIS A 1 86 ? 6.915 1.066 -2.656 1.00 88.38 86 HIS A N 1
ATOM 681 C CA . HIS A 1 86 ? 7.466 1.498 -3.923 1.00 88.38 86 HIS A CA 1
ATOM 682 C C . HIS A 1 86 ? 8.607 0.566 -4.302 1.00 88.38 86 HIS A C 1
ATOM 684 O O . HIS A 1 86 ? 9.522 0.357 -3.499 1.00 88.38 86 HIS A O 1
ATOM 690 N N . PHE A 1 87 ? 8.557 0.042 -5.520 1.00 87.81 87 PHE A N 1
ATOM 691 C CA . PHE A 1 87 ? 9.687 -0.604 -6.166 1.00 87.81 87 PHE A CA 1
ATOM 692 C C . PHE A 1 87 ? 10.096 0.217 -7.380 1.00 87.81 87 PHE A C 1
ATOM 694 O O . PHE A 1 87 ? 9.247 0.573 -8.190 1.00 87.81 87 PHE A O 1
ATOM 701 N N . HIS A 1 88 ? 11.392 0.485 -7.496 1.00 86.31 88 HIS A N 1
ATOM 702 C CA . HIS A 1 88 ? 11.983 1.180 -8.632 1.00 86.31 88 HIS A CA 1
ATOM 703 C C . HIS A 1 88 ? 13.256 0.460 -9.069 1.00 86.31 88 HIS A C 1
ATOM 705 O O . HIS A 1 88 ? 14.095 0.124 -8.227 1.00 86.31 88 HIS A O 1
ATOM 711 N N . HIS A 1 89 ? 13.437 0.290 -10.374 1.00 83.06 89 HIS A N 1
ATOM 712 C CA . HIS A 1 89 ? 14.633 -0.262 -10.991 1.00 83.06 89 HIS A CA 1
ATOM 713 C C . HIS A 1 89 ? 15.277 0.766 -11.937 1.00 83.06 89 HIS A C 1
ATOM 715 O O . HIS A 1 89 ? 14.634 1.373 -12.787 1.00 83.06 89 HIS A O 1
ATOM 721 N N . GLY A 1 90 ? 16.583 0.959 -11.791 1.00 80.38 90 GLY A N 1
ATOM 722 C CA . GLY A 1 90 ? 17.432 1.685 -12.734 1.00 80.38 90 GLY A CA 1
ATOM 723 C C . GLY A 1 90 ? 18.327 0.729 -13.524 1.00 80.38 90 GLY A C 1
ATOM 724 O O . GLY A 1 90 ? 18.238 -0.487 -13.368 1.00 80.38 90 GLY A O 1
ATOM 725 N N . SER A 1 91 ? 19.227 1.280 -14.341 1.00 80.38 91 SER A N 1
ATOM 726 C CA . SER A 1 91 ? 20.207 0.495 -15.112 1.00 80.38 91 SER A CA 1
ATOM 727 C C . SER A 1 91 ? 21.111 -0.374 -14.235 1.00 80.38 91 SER A C 1
ATOM 729 O O . SER A 1 91 ? 21.434 -1.492 -14.621 1.00 80.38 91 SER A O 1
ATOM 731 N N . ASP A 1 92 ? 21.488 0.125 -13.053 1.00 82.56 92 ASP A N 1
ATOM 732 C CA . ASP A 1 92 ? 22.547 -0.472 -12.223 1.00 82.56 92 ASP A CA 1
ATOM 733 C C . ASP A 1 92 ? 22.102 -0.816 -10.794 1.00 82.56 92 ASP A C 1
ATOM 735 O O . ASP A 1 92 ? 22.891 -1.300 -9.984 1.00 82.56 92 ASP A O 1
ATOM 739 N N . SER A 1 93 ? 20.848 -0.533 -10.437 1.00 81.75 93 SER A N 1
ATOM 740 C CA . SER A 1 93 ? 20.340 -0.787 -9.087 1.00 81.75 93 SER A CA 1
ATOM 741 C C . SER A 1 93 ? 18.825 -0.906 -9.060 1.00 81.75 93 SER A C 1
ATOM 743 O O . SER A 1 93 ? 18.130 -0.409 -9.942 1.00 81.75 93 SER A O 1
ATOM 745 N N . PHE A 1 94 ? 18.310 -1.523 -8.004 1.00 85.81 94 PHE A N 1
ATOM 746 C CA . PHE A 1 94 ? 16.904 -1.455 -7.639 1.00 85.81 94 PHE A CA 1
ATOM 747 C C . PHE A 1 94 ? 16.777 -0.898 -6.223 1.00 85.81 94 PHE A C 1
ATOM 749 O O . PHE A 1 94 ? 17.685 -1.022 -5.400 1.00 85.81 94 PHE A O 1
ATOM 756 N N . SER A 1 95 ? 15.640 -0.278 -5.937 1.00 86.38 95 SER A N 1
ATOM 757 C CA . SER A 1 95 ? 15.309 0.234 -4.615 1.00 86.38 95 SER A CA 1
ATOM 758 C C . SER A 1 95 ? 13.889 -0.156 -4.243 1.00 86.38 95 SER A C 1
ATOM 760 O O . SER A 1 95 ? 12.992 -0.181 -5.086 1.00 86.38 95 SER A O 1
ATOM 762 N N . LEU A 1 96 ? 13.708 -0.447 -2.961 1.00 87.56 96 LEU A N 1
ATOM 763 C CA . LEU A 1 96 ? 12.423 -0.740 -2.357 1.00 87.56 96 LEU A CA 1
ATOM 764 C C . LEU A 1 96 ? 12.249 0.190 -1.165 1.00 87.56 96 LEU A C 1
ATOM 766 O O . LEU A 1 96 ? 13.126 0.273 -0.306 1.00 87.56 96 LEU A O 1
ATOM 770 N N . ASN A 1 97 ? 11.118 0.883 -1.114 1.00 88.25 97 ASN A N 1
ATOM 771 C CA . ASN A 1 97 ? 10.744 1.723 0.016 1.00 88.25 97 ASN A CA 1
ATOM 772 C C . ASN A 1 97 ? 9.356 1.315 0.499 1.00 88.25 97 ASN A C 1
ATOM 774 O O . ASN A 1 97 ? 8.451 1.149 -0.313 1.00 88.25 97 ASN A O 1
ATOM 778 N N . VAL A 1 98 ? 9.179 1.186 1.812 1.00 91.31 98 VAL A N 1
ATOM 779 C CA . VAL A 1 98 ? 7.868 0.952 2.426 1.00 91.31 98 VAL A CA 1
ATOM 780 C C . VAL A 1 98 ? 7.604 2.053 3.433 1.00 91.31 98 VAL A C 1
ATOM 782 O O . VAL A 1 98 ? 8.428 2.324 4.304 1.00 91.31 98 VAL A O 1
ATOM 785 N N . LEU A 1 99 ? 6.447 2.682 3.289 1.00 91.50 99 LEU A N 1
ATOM 786 C CA . LEU A 1 99 ? 5.949 3.754 4.132 1.00 91.50 99 LEU A CA 1
ATOM 787 C C . LEU A 1 99 ? 4.654 3.279 4.787 1.00 91.50 99 LEU A C 1
ATOM 789 O O . LEU A 1 99 ? 3.857 2.571 4.171 1.00 91.50 99 LEU A O 1
ATOM 793 N N . GLY A 1 100 ? 4.443 3.659 6.041 1.00 91.50 100 GLY A N 1
ATOM 794 C CA . GLY A 1 100 ? 3.260 3.283 6.804 1.00 91.50 100 GLY A CA 1
ATOM 795 C C . GLY A 1 100 ? 2.790 4.440 7.663 1.00 91.50 100 GLY A C 1
ATOM 796 O O . GLY A 1 100 ? 3.612 5.134 8.263 1.00 91.50 100 GLY A O 1
ATOM 797 N N . ASP A 1 101 ? 1.477 4.619 7.731 1.00 92.56 101 ASP A N 1
ATOM 798 C CA . ASP A 1 101 ? 0.851 5.579 8.631 1.00 92.56 101 ASP A CA 1
ATOM 799 C C . ASP A 1 101 ? 1.202 5.208 10.091 1.00 92.56 101 ASP A C 1
ATOM 801 O O . ASP A 1 101 ? 0.995 4.056 10.505 1.00 92.56 101 ASP A O 1
ATOM 805 N N . PRO A 1 102 ? 1.760 6.145 10.883 1.00 90.00 102 PRO A N 1
ATOM 806 C CA . PRO A 1 102 ? 2.094 5.916 12.282 1.00 90.00 102 PRO A CA 1
ATOM 807 C C . PRO A 1 102 ? 0.946 5.375 13.139 1.00 90.00 102 PRO A C 1
ATOM 809 O O . PRO A 1 102 ? 1.217 4.596 14.056 1.00 90.00 102 PRO A O 1
ATOM 812 N N . GLU A 1 103 ? -0.307 5.735 12.841 1.00 91.88 103 GLU A N 1
ATOM 813 C CA . GLU A 1 103 ? -1.490 5.267 13.577 1.00 91.88 103 GLU A CA 1
ATOM 814 C C . GLU A 1 103 ? -1.719 3.755 13.433 1.00 91.88 103 GLU A C 1
ATOM 816 O O . GLU A 1 103 ? -2.338 3.132 14.294 1.00 91.88 103 GLU A O 1
ATOM 821 N N . TYR A 1 104 ? -1.177 3.141 12.378 1.00 92.75 104 TYR A N 1
ATOM 822 C CA . TYR A 1 104 ? -1.373 1.728 12.042 1.00 92.75 104 TYR A CA 1
ATOM 823 C C . TYR A 1 104 ? -0.130 0.871 12.329 1.00 92.75 104 TYR A C 1
ATOM 825 O O . TYR A 1 104 ? -0.016 -0.280 11.886 1.00 92.75 104 TYR A O 1
ATOM 833 N N . ARG A 1 105 ? 0.838 1.414 13.078 1.00 91.00 105 ARG A N 1
ATOM 834 C CA . ARG A 1 105 ? 2.048 0.684 13.480 1.00 91.00 105 ARG A CA 1
ATOM 835 C C . ARG A 1 105 ? 1.705 -0.559 14.302 1.00 91.00 105 ARG A C 1
ATOM 837 O O . ARG A 1 105 ? 0.740 -0.601 15.053 1.00 91.00 105 ARG A O 1
ATOM 844 N N . GLY A 1 106 ? 2.533 -1.593 14.160 1.00 91.75 106 GLY A N 1
ATOM 845 C CA . GLY A 1 106 ? 2.357 -2.865 14.871 1.00 91.75 106 GLY A CA 1
ATOM 846 C C . GLY A 1 106 ? 1.311 -3.807 14.263 1.00 91.75 106 GLY A C 1
ATOM 847 O O . GLY A 1 106 ? 1.270 -4.973 14.640 1.00 91.75 106 GLY A O 1
ATOM 848 N N . LEU A 1 107 ? 0.537 -3.366 13.264 1.00 94.31 107 LEU A N 1
ATOM 849 C CA . LEU A 1 107 ? -0.460 -4.197 12.573 1.00 94.31 107 LEU A CA 1
ATOM 850 C C . LEU A 1 107 ? 0.133 -5.090 11.465 1.00 94.31 107 LEU A C 1
ATOM 852 O O . LEU A 1 107 ? -0.595 -5.754 10.732 1.00 94.31 107 LEU A O 1
ATOM 856 N N . GLY A 1 108 ? 1.455 -5.098 11.287 1.00 94.38 108 GLY A N 1
ATOM 857 C CA . GLY A 1 108 ? 2.115 -5.914 10.260 1.00 94.38 108 GLY A CA 1
ATOM 858 C C . GLY A 1 108 ? 1.894 -5.449 8.813 1.00 94.38 108 GLY A C 1
ATOM 859 O O . GLY A 1 108 ? 2.281 -6.164 7.895 1.00 94.38 108 GLY A O 1
ATOM 860 N N . ILE A 1 109 ? 1.323 -4.257 8.590 1.00 94.75 109 ILE A N 1
ATOM 861 C CA . ILE A 1 109 ? 1.084 -3.696 7.244 1.00 94.75 109 ILE A CA 1
ATOM 862 C C . ILE A 1 109 ? 2.392 -3.566 6.458 1.00 94.75 109 ILE A C 1
ATOM 864 O O . ILE A 1 109 ? 2.457 -3.965 5.300 1.00 94.75 109 ILE A O 1
ATOM 868 N N . GLY A 1 110 ? 3.448 -3.046 7.092 1.00 93.56 110 GLY A N 1
ATOM 869 C CA . GLY A 1 110 ? 4.748 -2.876 6.438 1.00 93.56 110 GLY A CA 1
ATOM 870 C C . GLY A 1 110 ? 5.377 -4.203 6.002 1.00 93.56 110 GLY A C 1
ATOM 871 O O . GLY A 1 110 ? 5.907 -4.295 4.898 1.00 93.56 110 GLY A O 1
ATOM 872 N N . ASP A 1 111 ? 5.270 -5.245 6.830 1.00 94.50 111 ASP A N 1
ATOM 873 C CA . ASP A 1 111 ? 5.731 -6.596 6.485 1.00 94.50 111 ASP A CA 1
ATOM 874 C C . ASP A 1 111 ? 4.927 -7.170 5.308 1.00 94.50 111 ASP A C 1
ATOM 876 O O . ASP A 1 111 ? 5.507 -7.602 4.312 1.00 94.50 111 ASP A O 1
ATOM 880 N N . PHE A 1 112 ? 3.594 -7.073 5.365 1.00 94.94 112 PHE A N 1
ATOM 881 C CA . PHE A 1 112 ? 2.730 -7.512 4.270 1.00 94.94 112 PHE A CA 1
ATOM 882 C C . PHE A 1 112 ? 3.088 -6.820 2.950 1.00 94.94 112 PHE A C 1
ATOM 884 O O . PHE A 1 112 ? 3.319 -7.487 1.94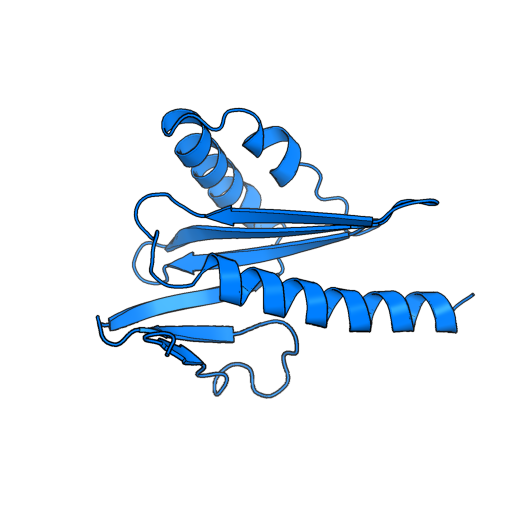1 1.00 94.94 112 PHE A O 1
ATOM 891 N N . LEU A 1 113 ? 3.184 -5.488 2.963 1.00 94.62 113 LEU A N 1
ATOM 892 C CA . LEU A 1 113 ? 3.533 -4.687 1.792 1.00 94.62 113 LEU A CA 1
ATOM 893 C C . LEU A 1 113 ? 4.923 -5.034 1.248 1.00 94.62 113 LEU A C 1
ATOM 895 O O . LEU A 1 113 ? 5.073 -5.166 0.036 1.00 94.62 113 LEU A O 1
ATOM 899 N N . THR A 1 114 ? 5.908 -5.254 2.125 1.00 93.88 114 THR A N 1
ATOM 900 C CA . THR A 1 114 ? 7.257 -5.699 1.734 1.00 93.88 114 THR A CA 1
ATOM 901 C C . THR A 1 114 ? 7.200 -7.036 0.993 1.00 93.88 114 THR A C 1
ATOM 903 O O . THR A 1 114 ? 7.807 -7.198 -0.064 1.00 93.88 114 THR A O 1
ATOM 906 N N . GLN A 1 115 ? 6.435 -8.000 1.505 1.00 92.81 115 GLN A N 1
ATOM 907 C CA . GLN A 1 115 ? 6.291 -9.299 0.851 1.00 92.81 115 GLN A CA 1
ATOM 908 C C . GLN A 1 115 ? 5.583 -9.181 -0.503 1.00 92.81 115 GLN A C 1
ATOM 910 O O . GLN A 1 115 ? 6.020 -9.810 -1.468 1.00 92.81 115 GLN A O 1
ATOM 915 N N . GLN A 1 116 ? 4.519 -8.376 -0.602 1.00 92.12 116 GLN A N 1
ATOM 916 C CA . GLN A 1 116 ? 3.789 -8.228 -1.865 1.00 92.12 116 GLN A CA 1
ATOM 917 C C . GLN A 1 116 ? 4.597 -7.491 -2.926 1.00 92.12 116 GLN A C 1
ATOM 919 O O . GLN A 1 116 ? 4.628 -7.936 -4.071 1.00 92.12 116 GLN A O 1
ATOM 924 N N . VAL A 1 117 ? 5.299 -6.415 -2.560 1.00 89.81 117 VAL A N 1
ATOM 925 C CA . VAL A 1 117 ? 6.109 -5.670 -3.529 1.00 89.81 117 VAL A CA 1
ATOM 926 C C . VAL A 1 117 ? 7.267 -6.528 -4.049 1.00 89.81 117 VAL A C 1
ATOM 928 O O . VAL A 1 117 ? 7.521 -6.534 -5.246 1.00 89.81 117 VAL A O 1
ATOM 931 N N . MET A 1 118 ? 7.895 -7.354 -3.202 1.00 89.56 118 MET A N 1
ATOM 932 C CA . MET A 1 118 ? 8.944 -8.285 -3.638 1.00 89.56 118 MET A CA 1
ATOM 933 C C . MET A 1 118 ? 8.403 -9.370 -4.578 1.00 89.56 118 MET A C 1
ATOM 935 O O . MET A 1 118 ? 9.027 -9.680 -5.590 1.00 89.56 118 MET A O 1
ATOM 939 N N . ARG A 1 119 ? 7.221 -9.930 -4.282 1.00 88.88 119 ARG A N 1
ATOM 940 C CA . ARG A 1 119 ? 6.556 -10.910 -5.162 1.00 88.88 119 ARG A CA 1
ATOM 941 C C . ARG A 1 119 ? 6.155 -10.306 -6.506 1.00 88.88 119 ARG A C 1
ATOM 943 O O . ARG A 1 119 ? 6.189 -11.007 -7.515 1.00 88.88 119 ARG A O 1
ATOM 950 N N . ALA A 1 120 ? 5.729 -9.046 -6.514 1.00 85.31 120 ALA A N 1
ATOM 951 C CA . ALA A 1 120 ? 5.387 -8.329 -7.735 1.00 85.31 120 ALA A CA 1
ATOM 952 C C . ALA A 1 120 ? 6.646 -8.011 -8.560 1.00 85.31 120 ALA A C 1
ATOM 954 O O . ALA A 1 120 ? 6.671 -8.316 -9.750 1.00 85.31 120 ALA A O 1
ATOM 955 N N . ALA A 1 121 ? 7.712 -7.529 -7.914 1.00 84.81 121 ALA A N 1
ATOM 956 C CA . ALA A 1 121 ? 8.989 -7.227 -8.557 1.00 84.81 121 ALA A CA 1
ATOM 957 C C . ALA A 1 121 ? 9.627 -8.468 -9.202 1.00 84.81 121 ALA A C 1
ATOM 959 O O . ALA A 1 121 ? 10.074 -8.397 -10.341 1.00 84.81 121 ALA A O 1
ATOM 960 N N . ASP A 1 122 ? 9.611 -9.625 -8.530 1.00 83.38 122 ASP A N 1
ATOM 961 C CA . ASP A 1 122 ? 10.109 -10.887 -9.104 1.00 83.38 122 ASP A CA 1
ATOM 962 C C . ASP A 1 122 ? 9.395 -11.233 -10.423 1.00 83.38 122 ASP A C 1
ATOM 964 O O . ASP A 1 122 ? 10.024 -11.549 -11.433 1.00 83.38 122 ASP A O 1
ATOM 968 N N . LYS A 1 123 ? 8.067 -11.083 -10.457 1.00 77.62 123 LYS A N 1
ATOM 969 C CA . LYS A 1 123 ? 7.276 -11.343 -11.666 1.00 77.62 123 LYS A CA 1
ATOM 970 C C . LYS A 1 123 ? 7.554 -10.330 -12.772 1.00 77.62 123 LYS A C 1
ATOM 972 O O . LYS A 1 123 ? 7.634 -10.721 -13.934 1.00 77.62 123 LYS A O 1
ATOM 977 N N . GLU A 1 124 ? 7.694 -9.056 -12.429 1.00 69.75 124 GLU A N 1
ATOM 978 C CA . GLU A 1 124 ? 7.979 -7.985 -13.385 1.00 69.75 124 GLU A CA 1
ATOM 979 C C . GLU A 1 124 ? 9.376 -8.134 -14.009 1.00 69.75 124 GLU A C 1
ATOM 981 O O . GLU A 1 124 ? 9.506 -8.167 -15.235 1.00 69.75 124 GLU A O 1
ATOM 986 N N . VAL A 1 125 ? 10.409 -8.347 -13.189 1.00 61.50 125 VAL A N 1
ATOM 987 C CA . VAL A 1 125 ? 11.796 -8.542 -13.645 1.00 61.50 125 VAL A CA 1
ATOM 988 C C . VAL A 1 125 ? 11.911 -9.768 -14.555 1.00 61.50 125 VAL A C 1
ATOM 990 O O . VAL A 1 125 ? 12.570 -9.711 -15.596 1.00 61.50 125 VAL A O 1
ATOM 993 N N . VAL A 1 126 ? 11.219 -10.867 -14.235 1.00 57.00 126 VAL A N 1
ATOM 994 C CA . VAL A 1 126 ? 11.182 -12.064 -15.095 1.00 57.00 126 VAL A CA 1
ATOM 995 C C . VAL A 1 126 ? 10.595 -11.764 -16.481 1.00 57.00 126 VAL A C 1
ATOM 997 O O . VAL A 1 126 ? 11.029 -12.367 -17.467 1.00 57.00 126 VAL A O 1
ATOM 1000 N N . HIS A 1 127 ? 9.631 -10.847 -16.593 1.00 56.22 127 HIS A N 1
ATOM 1001 C CA . HIS A 1 127 ? 9.080 -10.441 -17.888 1.00 56.22 127 HIS A CA 1
ATOM 1002 C C . HIS A 1 127 ? 10.043 -9.557 -18.691 1.00 56.22 127 HIS A C 1
ATOM 1004 O O . HIS A 1 127 ? 10.106 -9.701 -19.914 1.00 56.22 127 HIS A O 1
ATOM 1010 N N . MET A 1 128 ? 10.839 -8.714 -18.030 1.00 52.72 128 MET A N 1
ATOM 1011 C CA . MET A 1 128 ? 11.848 -7.884 -18.698 1.00 52.72 128 MET A CA 1
ATOM 1012 C C . MET A 1 128 ? 13.009 -8.719 -19.255 1.00 52.72 128 MET A C 1
ATOM 1014 O O . MET A 1 128 ? 13.371 -8.555 -20.416 1.00 52.72 128 MET A O 1
ATOM 1018 N N . VAL A 1 129 ? 13.536 -9.678 -18.481 1.00 53.22 129 VAL A N 1
ATOM 1019 C CA . VAL A 1 129 ? 14.656 -10.547 -18.908 1.00 53.22 129 VAL A CA 1
ATOM 1020 C C . VAL A 1 129 ? 14.284 -11.450 -20.087 1.00 53.22 129 VAL A C 1
ATOM 1022 O O . VAL A 1 129 ? 15.136 -11.797 -20.892 1.00 53.22 129 VAL A O 1
ATOM 1025 N N . LYS A 1 130 ? 13.014 -11.846 -20.212 1.00 46.03 130 LYS A N 1
ATOM 1026 C CA . LYS A 1 130 ? 12.548 -12.695 -21.324 1.00 46.03 130 LYS A CA 1
ATOM 1027 C C . LYS A 1 130 ? 12.270 -11.929 -22.619 1.00 46.03 130 LYS A C 1
ATOM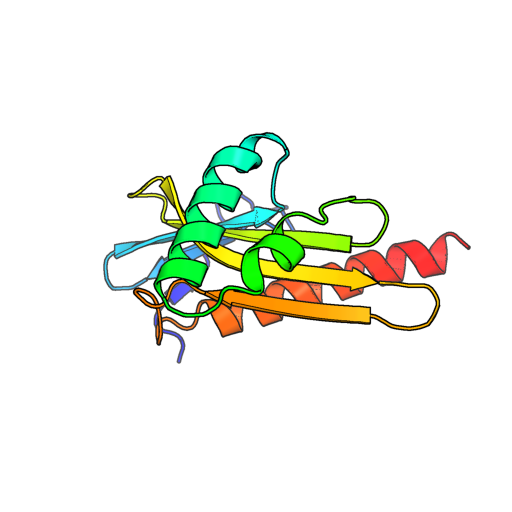 1029 O O . LYS A 1 130 ? 12.025 -12.570 -23.638 1.00 46.03 130 LYS A O 1
ATOM 1034 N N . SER A 1 131 ? 12.245 -10.599 -22.565 1.00 48.81 131 SER A N 1
ATOM 1035 C CA . SER A 1 131 ? 11.857 -9.736 -23.687 1.00 48.81 131 SER A CA 1
ATOM 1036 C C . SER A 1 131 ? 13.040 -8.991 -24.322 1.00 48.81 131 SER A C 1
ATOM 1038 O O . SER A 1 131 ? 12.832 -8.293 -25.314 1.00 48.81 131 SER A O 1
ATOM 1040 N N . GLY A 1 132 ? 14.247 -9.122 -23.758 1.00 43.88 132 GLY A N 1
ATOM 1041 C CA . GLY A 1 132 ? 15.513 -8.624 -24.312 1.00 43.88 132 GLY A CA 1
ATOM 1042 C C . GLY A 1 132 ? 16.388 -9.763 -24.811 1.00 43.88 132 GLY A C 1
ATOM 1043 O O . GLY A 1 132 ? 17.128 -9.526 -25.789 1.00 43.88 132 GLY A O 1
#

pLDDT: mean 83.89, std 12.95, range [43.88, 97.44]

Foldseek 3Di:
DQQWDWDCVVPPPDLFWIWIAGPVRWIKIKHWDDPVCPVQLVVVQVLVVVVPNVVRNVVSPPDPVPFWTKIFIARPVVRHTFKMWIWGHDPPDIDIDIDGRPVCPPNCPRVVNVVSRVSVVVVVVVVVVVVD

Secondary structure (DSSP, 8-state):
--SEEE-GGG-TT-SS-EEEEETTS-EEEEEE--GGGHHHHHHHHHHHHHTT-TTHHHHHS---TTSEEEEEEEETTTTEEEEEEEEEE-SS-EEEEEEE-GGGTTSSHHHHHHHHHHHHHHHHHHHHHTT-

Solvent-accessible surface area (backbone atoms only — not comparable to full-atom values): 7636 Å² total; per-residue (Å²): 129,77,70,56,49,78,55,38,81,90,32,83,81,49,91,61,40,41,32,40,41,31,84,88,69,53,44,32,44,32,29,65,68,53,88,87,39,57,67,50,50,54,52,39,29,49,54,40,32,79,73,72,40,69,74,42,45,75,67,68,69,66,75,53,81,83,42,37,54,44,39,34,30,28,34,67,89,76,76,39,57,45,30,38,25,40,41,40,52,60,99,89,51,72,49,76,49,77,48,62,41,76,93,56,64,91,68,49,56,64,58,52,40,51,53,50,50,52,58,46,48,55,56,51,50,56,54,54,69,73,74,112

Nearest PDB structures (foldseek):
  4onu-assembly1_A  TM=6.244E-01  e=5.834E-04  Mycolicibacterium smegmatis MC2 155
  3shp-assembly1_B  TM=6.026E-01  e=1.174E-02  Sphaerobacter thermophilus DSM 20745
  5xxs-assembly1_A  TM=6.046E-01  e=1.115E-01  Bacillus subtilis subsp. subtilis str. 168
  9f5q-assembly1_A  TM=6.257E-01  e=1.181E-01  Trypanosoma brucei brucei TREU927
  9f5q-assembly2_B  TM=5.582E-01  e=1.770E-01  Trypanosoma brucei brucei TREU927